Protein AF-A0A183GES8-F1 (afdb_monomer)

Foldseek 3Di:
DPDPPDDPPDVVVLVVVQVVVLVVLCVVVVNDVVVVDDSVVSCVVVVHDGVSVVVVVVVVVVVVVVVVVVVVPPD

Solvent-accessible surface area (backbone atoms only — not comparable to full-atom values): 4694 Å² total; per-residue (Å²): 143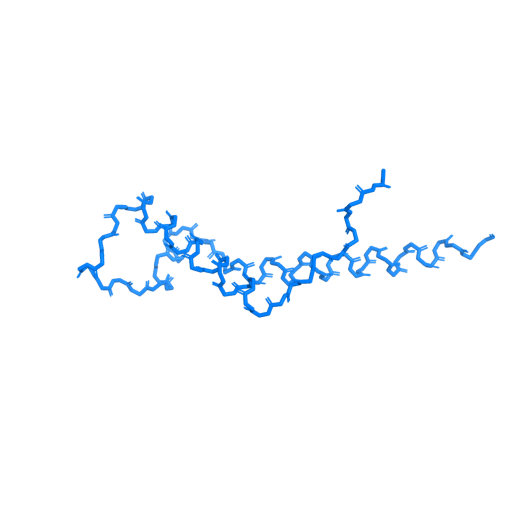,87,85,83,80,70,80,81,82,41,73,66,55,48,50,52,49,47,51,52,51,51,53,51,55,30,58,76,74,66,58,54,84,84,70,69,70,55,69,66,58,58,30,58,77,70,72,52,75,58,63,59,58,54,50,51,50,51,50,51,51,49,50,53,50,55,53,51,54,60,63,69,69,74,122

Sequence (75 aa):
MYGTECWPATKEVETRLSVMEMKMLRWMVGVTPMDSIRNDAIRQTFGVAPIVDKMREARLRLYGHVLRWKGDSVR

Structure (mmCIF, N/CA/C/O backbone):
data_AF-A0A183GES8-F1
#
_entry.id   AF-A0A183GES8-F1
#
loop_
_atom_site.group_PDB
_atom_site.id
_atom_site.type_symbol
_atom_site.label_atom_id
_atom_site.label_alt_id
_atom_site.label_comp_id
_atom_site.label_asym_id
_atom_site.label_entity_id
_atom_site.label_seq_id
_atom_site.pdbx_PDB_ins_code
_atom_site.Cartn_x
_atom_site.Cartn_y
_atom_site.Cartn_z
_atom_site.occupancy
_atom_site.B_iso_or_equiv
_atom_site.auth_seq_id
_atom_site.auth_comp_id
_atom_site.auth_asym_id
_atom_site.auth_atom_id
_atom_site.pdbx_PDB_model_num
ATOM 1 N N . MET A 1 1 ? 8.195 15.006 -21.846 1.00 55.94 1 MET A N 1
ATOM 2 C CA . MET A 1 1 ? 8.827 13.727 -21.452 1.00 55.94 1 MET A CA 1
ATOM 3 C C . MET A 1 1 ? 10.087 14.038 -20.654 1.00 55.94 1 MET A C 1
ATOM 5 O O . MET A 1 1 ? 11.150 14.126 -21.237 1.00 55.94 1 MET A O 1
ATOM 9 N N . TYR A 1 2 ? 9.969 14.305 -19.354 1.00 42.75 2 TYR A N 1
ATOM 10 C CA . TYR A 1 2 ? 11.121 14.522 -18.467 1.00 42.75 2 TYR A CA 1
ATOM 11 C C . TYR A 1 2 ? 10.641 14.201 -17.047 1.00 42.75 2 TYR A C 1
ATOM 13 O O . TYR A 1 2 ? 9.819 14.940 -16.514 1.00 42.75 2 TYR A O 1
ATOM 21 N N . GLY A 1 3 ? 11.058 13.068 -16.475 1.00 50.25 3 GLY A N 1
ATOM 22 C CA . GLY A 1 3 ? 10.826 12.777 -15.050 1.00 50.25 3 GLY A CA 1
ATOM 23 C C . GLY A 1 3 ? 10.044 11.512 -14.682 1.00 50.25 3 GLY A C 1
ATOM 24 O O . GLY A 1 3 ? 9.644 11.389 -13.530 1.00 50.25 3 GLY A O 1
ATOM 25 N N . THR A 1 4 ? 9.819 10.560 -15.593 1.00 43.66 4 THR A N 1
ATOM 26 C CA . THR A 1 4 ? 9.211 9.252 -15.239 1.00 43.66 4 THR A CA 1
ATOM 27 C C . THR A 1 4 ? 10.206 8.092 -15.233 1.00 43.66 4 THR A C 1
ATOM 29 O O . THR A 1 4 ? 9.806 6.936 -15.103 1.00 43.66 4 THR A O 1
ATOM 32 N N . GLU A 1 5 ? 11.500 8.372 -15.371 1.00 44.81 5 GLU A N 1
ATOM 33 C CA . GLU A 1 5 ? 12.536 7.353 -15.248 1.00 44.81 5 GLU A CA 1
ATOM 34 C C . GLU A 1 5 ? 12.708 6.993 -13.770 1.00 44.81 5 GLU A C 1
ATOM 36 O O . GLU A 1 5 ? 13.212 7.779 -12.977 1.00 44.81 5 GLU A O 1
ATOM 41 N N . CYS A 1 6 ? 12.221 5.801 -13.416 1.00 57.97 6 CYS A N 1
ATOM 42 C CA . CYS A 1 6 ? 12.562 5.041 -12.217 1.00 57.97 6 CYS A CA 1
ATOM 43 C C . CYS A 1 6 ? 12.661 5.840 -10.909 1.00 57.97 6 CYS A C 1
ATOM 45 O O . CYS A 1 6 ? 13.750 6.164 -10.440 1.00 57.97 6 CYS A O 1
ATOM 47 N N . TRP A 1 7 ? 11.535 5.983 -10.204 1.00 53.62 7 TRP A N 1
ATOM 48 C CA . TRP A 1 7 ? 11.618 6.032 -8.744 1.00 53.62 7 TRP A CA 1
ATOM 49 C C . TRP A 1 7 ? 12.394 4.793 -8.271 1.00 53.62 7 TRP A C 1
ATOM 51 O O . TRP A 1 7 ? 11.965 3.675 -8.586 1.00 53.62 7 TRP A O 1
ATOM 61 N N . PRO A 1 8 ? 13.504 4.930 -7.522 1.00 58.34 8 PRO A N 1
ATOM 62 C CA . PRO A 1 8 ? 14.090 3.783 -6.860 1.00 58.34 8 PRO A CA 1
ATOM 63 C C . PRO A 1 8 ? 13.099 3.375 -5.772 1.00 58.34 8 PRO A C 1
ATOM 65 O O . PRO A 1 8 ? 13.031 3.975 -4.701 1.00 58.34 8 PRO A O 1
ATOM 68 N N . ALA A 1 9 ? 12.270 2.377 -6.072 1.00 65.62 9 ALA A N 1
ATOM 69 C CA . ALA A 1 9 ? 11.395 1.746 -5.097 1.00 65.62 9 ALA A CA 1
ATOM 70 C C . ALA A 1 9 ? 12.265 0.907 -4.153 1.00 65.62 9 ALA A C 1
ATOM 72 O O . ALA A 1 9 ? 12.334 -0.316 -4.250 1.00 65.62 9 ALA A O 1
ATOM 73 N N . THR A 1 10 ? 13.016 1.587 -3.288 1.00 80.00 10 THR A N 1
ATOM 74 C CA . THR A 1 10 ? 13.766 0.943 -2.220 1.00 80.00 10 THR A CA 1
ATOM 75 C C . THR A 1 10 ? 12.774 0.369 -1.211 1.00 80.00 10 THR A C 1
ATOM 77 O O . THR A 1 10 ? 11.667 0.888 -1.035 1.00 80.00 10 THR A O 1
ATOM 80 N N . LYS A 1 11 ? 13.172 -0.694 -0.502 1.00 81.19 11 LYS A N 1
ATOM 81 C CA . LYS A 1 11 ? 12.341 -1.300 0.555 1.00 81.19 11 LYS A CA 1
ATOM 82 C C . LYS A 1 11 ? 11.902 -0.280 1.612 1.00 81.19 11 LYS A C 1
ATOM 84 O O . LYS A 1 11 ? 10.825 -0.404 2.188 1.00 81.19 11 LYS A O 1
ATOM 89 N N . GLU A 1 12 ? 12.721 0.741 1.853 1.00 86.31 12 GLU A N 1
ATOM 90 C CA . GLU A 1 12 ? 12.406 1.839 2.766 1.00 86.31 12 GLU A CA 1
ATOM 91 C C . GLU A 1 12 ? 11.218 2.675 2.273 1.00 86.31 12 GLU A C 1
ATOM 93 O O . GLU A 1 12 ? 10.310 2.963 3.050 1.00 86.31 12 GLU A O 1
ATOM 98 N N . VAL A 1 13 ? 11.178 3.016 0.981 1.00 85.75 13 VAL A N 1
ATOM 99 C CA . VAL A 1 13 ? 10.054 3.747 0.379 1.00 85.75 13 VAL A CA 1
ATOM 100 C C . VAL A 1 13 ? 8.783 2.899 0.409 1.00 85.75 13 VAL A C 1
ATOM 102 O O . VAL A 1 13 ? 7.733 3.398 0.810 1.00 85.75 13 VAL A O 1
ATOM 105 N N . GLU A 1 14 ? 8.872 1.608 0.076 1.00 86.19 14 GLU A N 1
ATOM 106 C CA . GLU A 1 14 ? 7.733 0.678 0.156 1.00 86.19 14 GLU A CA 1
ATOM 107 C C . GLU A 1 14 ? 7.177 0.576 1.588 1.00 86.19 14 GLU A C 1
ATOM 109 O O . GLU A 1 14 ? 5.961 0.611 1.805 1.00 86.19 14 GLU A O 1
ATOM 114 N N . THR A 1 15 ? 8.065 0.528 2.585 1.00 89.56 15 THR A N 1
ATOM 115 C CA . THR A 1 15 ? 7.681 0.490 4.004 1.00 89.56 15 THR A CA 1
ATOM 116 C C . THR A 1 15 ? 7.030 1.803 4.439 1.00 89.56 15 THR A C 1
ATOM 118 O O . THR A 1 15 ? 5.971 1.785 5.067 1.00 89.56 15 THR A O 1
ATOM 121 N N . ARG A 1 16 ? 7.610 2.954 4.070 1.00 90.56 16 ARG A N 1
ATOM 122 C CA . ARG A 1 16 ? 7.042 4.278 4.378 1.00 90.56 16 ARG A CA 1
ATOM 123 C C . ARG A 1 16 ? 5.650 4.447 3.778 1.00 90.56 16 ARG A C 1
ATOM 125 O O . ARG A 1 16 ? 4.739 4.879 4.480 1.00 90.56 16 ARG A O 1
ATOM 132 N N . LEU A 1 17 ? 5.464 4.046 2.522 1.00 89.81 17 LEU A N 1
ATOM 133 C CA . LEU A 1 17 ? 4.164 4.090 1.853 1.00 89.81 17 LEU A CA 1
ATOM 134 C C . LEU A 1 17 ? 3.143 3.162 2.515 1.00 89.81 17 LEU A C 1
ATOM 136 O O . LEU A 1 17 ? 1.999 3.564 2.700 1.00 89.81 17 LEU A O 1
ATOM 140 N N . SER A 1 18 ? 3.558 1.971 2.952 1.00 89.38 18 SER A N 1
ATOM 141 C CA . SER A 1 18 ? 2.684 1.046 3.689 1.00 89.38 18 SER A CA 1
ATOM 142 C C . SER A 1 18 ? 2.219 1.625 5.031 1.00 89.38 18 SER A C 1
ATOM 144 O O . SER A 1 18 ? 1.065 1.447 5.422 1.00 89.38 18 SER A O 1
ATOM 146 N N . VAL A 1 19 ? 3.092 2.351 5.738 1.00 91.44 19 VAL A N 1
ATOM 147 C CA . VAL A 1 19 ? 2.731 3.048 6.986 1.00 91.44 19 VAL A CA 1
ATOM 148 C C . VAL A 1 19 ? 1.778 4.210 6.708 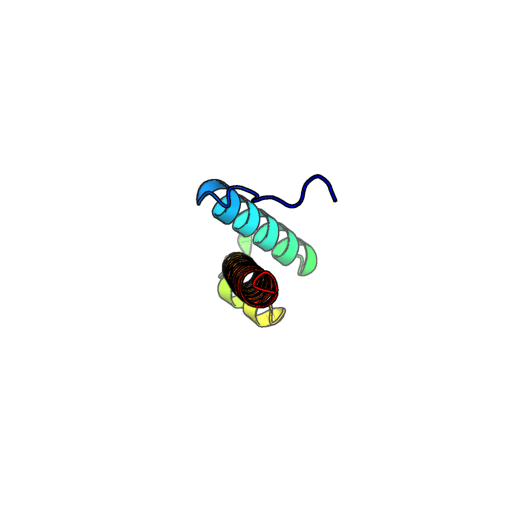1.00 91.44 19 VAL A C 1
ATOM 150 O O . VAL A 1 19 ? 0.793 4.375 7.429 1.00 91.44 19 VAL A O 1
ATOM 153 N N . MET A 1 20 ? 2.038 5.001 5.663 1.00 91.88 20 MET A N 1
ATOM 154 C CA . MET A 1 20 ? 1.162 6.108 5.266 1.00 91.88 20 MET A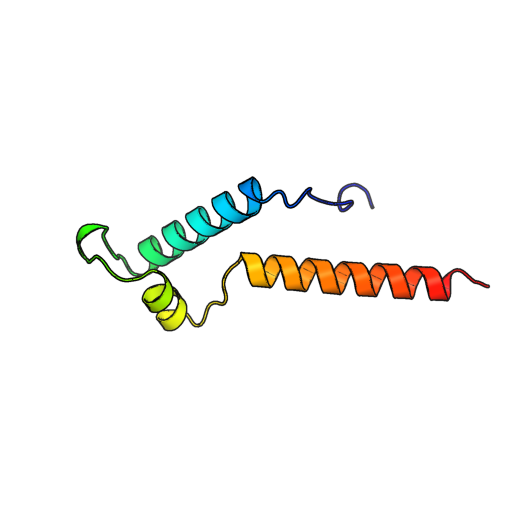 CA 1
ATOM 155 C C . MET A 1 20 ? -0.228 5.611 4.857 1.00 91.88 20 MET A C 1
ATOM 157 O O . MET A 1 20 ? -1.218 6.144 5.352 1.00 91.88 20 MET A O 1
ATOM 161 N N . GLU A 1 21 ? -0.310 4.560 4.035 1.00 91.81 21 GLU A N 1
ATOM 162 C CA . GLU A 1 21 ? -1.561 3.874 3.683 1.00 91.81 21 GLU A CA 1
ATOM 163 C C . GLU A 1 21 ? -2.329 3.501 4.952 1.00 91.81 21 GLU A C 1
ATOM 165 O O . GLU A 1 21 ? -3.467 3.925 5.142 1.00 91.81 21 GLU A O 1
ATOM 170 N N . MET A 1 22 ? -1.681 2.786 5.873 1.00 91.88 22 MET A N 1
ATOM 171 C CA . MET A 1 22 ? -2.331 2.314 7.089 1.00 91.88 22 MET A CA 1
ATOM 172 C C . MET A 1 22 ? -2.826 3.453 7.984 1.00 91.88 22 MET A C 1
ATOM 174 O O . MET A 1 22 ? -3.901 3.356 8.579 1.00 91.88 22 MET A O 1
ATOM 178 N N . LYS A 1 23 ? -2.056 4.542 8.077 1.00 91.69 23 LYS A N 1
ATOM 179 C CA . LYS A 1 23 ? -2.435 5.737 8.837 1.00 91.69 23 LYS A CA 1
ATOM 180 C C . LYS A 1 23 ? -3.670 6.408 8.235 1.00 91.69 23 LYS A C 1
ATOM 182 O O . LYS A 1 23 ? -4.562 6.793 8.985 1.00 91.69 23 LYS A O 1
ATOM 187 N N . MET A 1 24 ? -3.747 6.506 6.908 1.00 92.19 24 MET A N 1
ATOM 188 C CA . MET A 1 24 ? -4.913 7.061 6.214 1.00 92.19 24 MET A CA 1
ATOM 189 C C . MET A 1 24 ? -6.144 6.166 6.365 1.00 92.19 24 MET A C 1
ATOM 191 O O . MET A 1 24 ? -7.209 6.663 6.713 1.00 92.19 24 MET A O 1
ATOM 195 N N . LEU A 1 25 ? -6.000 4.850 6.174 1.00 90.62 25 LEU A N 1
ATOM 196 C CA . LEU A 1 25 ? -7.106 3.902 6.342 1.00 90.62 25 LEU A CA 1
ATOM 197 C C . LEU A 1 25 ? -7.668 3.948 7.771 1.00 90.62 25 LEU A C 1
ATOM 199 O O . LEU A 1 25 ? -8.879 4.024 7.954 1.00 90.62 25 LEU A O 1
ATOM 203 N N . ARG A 1 26 ? -6.797 3.968 8.791 1.00 89.44 26 ARG A N 1
ATOM 204 C CA . ARG A 1 26 ? -7.215 4.097 10.198 1.00 89.44 26 ARG A CA 1
ATOM 205 C C . ARG A 1 26 ? -7.931 5.414 10.469 1.00 89.44 26 ARG A C 1
ATOM 207 O O . ARG A 1 26 ? -8.958 5.407 11.139 1.00 89.44 26 ARG A O 1
ATOM 214 N N . TRP A 1 27 ? -7.422 6.517 9.921 1.00 89.81 27 TRP A N 1
ATOM 215 C CA . TRP A 1 27 ? -8.059 7.824 10.059 1.00 89.81 27 TRP A CA 1
ATOM 216 C C . TRP A 1 27 ? -9.454 7.857 9.420 1.00 89.81 27 TRP A C 1
ATOM 218 O O . TRP A 1 27 ? -10.382 8.362 10.039 1.00 89.81 27 TRP A O 1
ATOM 228 N N . MET A 1 28 ? -9.635 7.248 8.243 1.00 89.06 28 MET A N 1
ATOM 229 C CA . MET A 1 28 ? -10.934 7.204 7.557 1.00 89.06 28 MET A CA 1
ATOM 230 C C . MET A 1 28 ? -11.999 6.383 8.295 1.00 89.06 28 MET A C 1
ATOM 232 O O . MET A 1 28 ? -13.167 6.750 8.255 1.00 89.06 28 MET A O 1
ATOM 236 N N . VAL A 1 29 ? -11.624 5.292 8.972 1.00 88.31 29 VAL A N 1
ATOM 237 C CA . VAL A 1 29 ? -12.570 4.501 9.795 1.00 88.31 29 VAL A CA 1
ATOM 238 C C . VAL A 1 29 ? -12.749 5.108 11.191 1.00 88.31 29 VAL A C 1
ATOM 240 O O . VAL A 1 29 ? -13.648 4.714 11.924 1.00 88.31 29 VAL A O 1
ATOM 243 N N . GLY A 1 30 ? -11.898 6.059 11.589 1.00 87.81 30 GLY A N 1
ATOM 244 C CA . GLY A 1 30 ? -11.870 6.572 12.959 1.00 87.81 30 GLY A CA 1
ATOM 245 C C . GLY A 1 30 ? -11.335 5.556 13.975 1.00 87.81 30 GLY A C 1
ATOM 246 O O . GLY A 1 30 ? -11.652 5.650 15.156 1.00 87.81 30 GLY A O 1
ATOM 247 N N . VAL A 1 31 ? -10.530 4.583 13.531 1.00 83.56 31 VAL A N 1
ATOM 248 C CA . VAL A 1 31 ? -9.962 3.542 14.400 1.00 83.56 31 VAL A CA 1
ATOM 249 C C . VAL A 1 31 ? -8.789 4.112 15.175 1.00 83.56 31 VAL A C 1
ATOM 251 O O . VAL A 1 31 ? -7.793 4.575 14.607 1.00 83.56 31 VAL A O 1
ATOM 254 N N . THR A 1 32 ? -8.884 4.019 16.491 1.00 79.31 32 THR A N 1
ATOM 255 C CA . THR A 1 32 ? -7.838 4.440 17.408 1.00 79.31 32 THR A CA 1
ATOM 256 C C . THR A 1 32 ? -6.800 3.327 17.598 1.00 79.31 32 THR A C 1
ATOM 258 O O . THR A 1 32 ? -7.065 2.147 17.352 1.00 79.31 32 THR A O 1
ATOM 261 N N . PRO A 1 33 ? -5.577 3.655 18.052 1.00 72.62 33 PRO A N 1
ATOM 262 C CA . PRO A 1 33 ? -4.587 2.642 18.419 1.00 72.62 33 PRO A CA 1
ATOM 263 C C . PRO A 1 33 ? -5.059 1.682 19.526 1.00 72.62 33 PRO A C 1
ATOM 265 O O . PRO A 1 33 ? -4.540 0.572 19.613 1.00 72.62 33 PRO A O 1
ATOM 268 N N . MET A 1 34 ? -6.038 2.087 20.346 1.00 80.31 34 MET A N 1
ATOM 269 C CA . MET A 1 34 ? -6.586 1.272 21.438 1.00 80.31 34 MET A CA 1
ATOM 270 C C . MET A 1 34 ? -7.433 0.104 20.934 1.00 80.31 34 MET A C 1
ATOM 272 O O . MET A 1 34 ? -7.470 -0.940 21.577 1.00 80.31 34 MET A O 1
ATOM 276 N N . ASP A 1 35 ? -8.043 0.237 19.755 1.00 78.56 35 ASP A N 1
ATOM 277 C CA . ASP A 1 35 ? -8.921 -0.794 19.199 1.00 78.56 35 ASP A CA 1
ATOM 278 C C . ASP A 1 35 ? -8.152 -2.065 18.789 1.00 78.56 35 ASP A C 1
ATOM 280 O O . ASP A 1 35 ? -8.760 -3.096 18.512 1.00 78.56 35 ASP A O 1
ATOM 284 N N . SER A 1 36 ? -6.810 -2.009 18.728 1.00 77.75 36 SER A N 1
ATOM 285 C CA . SER A 1 36 ? -5.914 -3.140 18.422 1.00 77.75 36 SER A CA 1
ATOM 286 C C . SER A 1 36 ? -6.325 -3.954 17.178 1.00 77.75 36 SER A C 1
ATOM 288 O O . SER A 1 36 ? -6.030 -5.142 17.035 1.00 77.75 36 SER A O 1
ATOM 290 N N . ILE A 1 37 ? -7.020 -3.308 16.237 1.00 82.81 37 ILE A N 1
ATOM 291 C CA . ILE A 1 37 ? -7.527 -3.958 15.029 1.00 82.81 37 ILE A CA 1
ATOM 292 C C . ILE A 1 37 ? -6.345 -4.297 14.124 1.00 82.81 37 ILE A C 1
ATOM 294 O O . ILE A 1 37 ? -5.497 -3.442 13.835 1.00 82.81 37 ILE A O 1
ATOM 298 N N . ARG A 1 38 ? -6.300 -5.551 13.657 1.00 87.00 38 ARG A N 1
ATOM 299 C CA . ARG A 1 38 ? -5.284 -6.022 12.709 1.00 87.00 38 ARG A CA 1
ATOM 300 C C . ARG A 1 38 ? -5.327 -5.197 11.430 1.00 87.00 38 ARG A C 1
ATOM 302 O O . ARG A 1 38 ? -6.3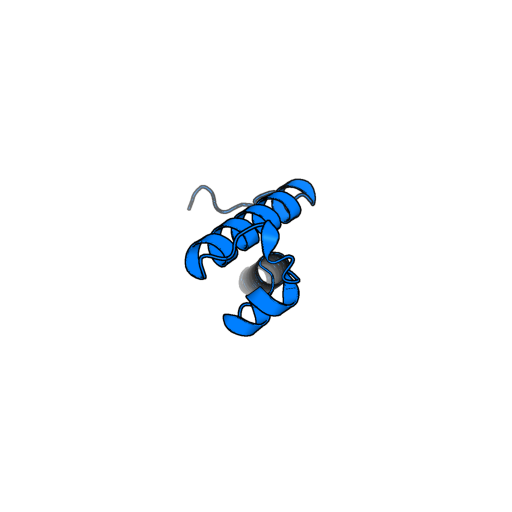96 -4.914 10.894 1.00 87.00 38 ARG A O 1
ATOM 309 N N . ASN A 1 39 ? -4.148 -4.872 10.907 1.00 85.50 39 ASN A N 1
ATOM 310 C CA . ASN A 1 39 ? -4.034 -4.079 9.688 1.00 85.50 39 AS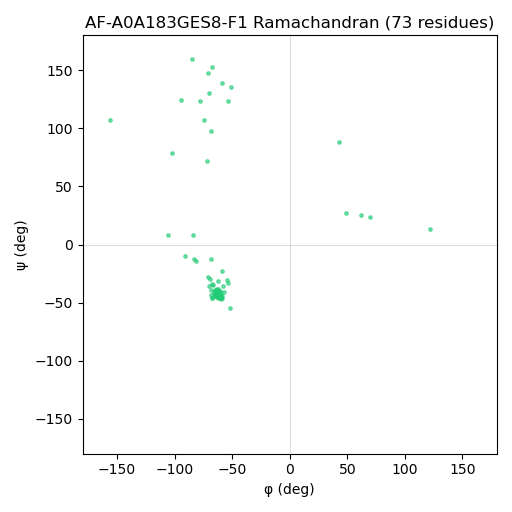N A CA 1
ATOM 311 C C . ASN A 1 39 ? -4.756 -4.733 8.495 1.00 85.50 39 ASN A C 1
ATOM 313 O O . ASN A 1 39 ? -5.386 -4.041 7.700 1.00 85.50 39 ASN A O 1
ATOM 317 N N . ASP A 1 40 ? -4.724 -6.064 8.415 1.00 86.06 40 ASP A N 1
ATOM 318 C CA . ASP A 1 40 ? -5.377 -6.822 7.344 1.00 86.06 40 ASP A CA 1
ATOM 319 C C . ASP A 1 40 ? -6.903 -6.740 7.409 1.00 86.06 40 ASP A C 1
ATOM 321 O O . ASP A 1 40 ? -7.552 -6.662 6.371 1.00 86.06 40 ASP A O 1
ATOM 325 N N . ALA A 1 41 ? -7.480 -6.669 8.614 1.00 88.00 41 ALA A N 1
ATOM 326 C CA . ALA A 1 41 ? -8.921 -6.498 8.781 1.00 88.00 41 ALA A CA 1
ATOM 327 C C . ALA A 1 41 ? -9.377 -5.129 8.253 1.00 88.00 41 ALA A C 1
ATOM 329 O O . ALA A 1 41 ? -10.359 -5.049 7.524 1.00 88.00 41 ALA A O 1
ATOM 330 N N . ILE A 1 42 ? -8.620 -4.062 8.532 1.00 87.56 42 ILE A N 1
ATOM 331 C CA . ILE A 1 42 ? -8.917 -2.718 8.009 1.00 87.56 42 ILE A CA 1
ATOM 332 C C . ILE A 1 42 ? -8.774 -2.689 6.478 1.00 87.56 42 ILE A C 1
ATOM 334 O O . ILE A 1 42 ? -9.586 -2.088 5.782 1.00 87.56 42 ILE A O 1
ATOM 338 N N . ARG A 1 43 ? -7.771 -3.366 5.910 1.00 89.19 43 ARG A N 1
ATOM 339 C CA . ARG A 1 43 ? -7.658 -3.474 4.445 1.00 89.19 43 ARG A CA 1
ATOM 340 C C . ARG A 1 43 ? -8.831 -4.234 3.833 1.00 89.19 43 ARG A C 1
ATOM 342 O O . ARG A 1 43 ? -9.355 -3.808 2.806 1.00 89.19 43 ARG A O 1
ATOM 349 N N . GLN A 1 44 ? -9.279 -5.305 4.487 1.00 88.62 44 GLN A N 1
ATOM 350 C CA . GLN A 1 44 ? -10.434 -6.085 4.055 1.00 88.62 44 GLN A CA 1
ATOM 351 C C . GLN A 1 44 ? -11.726 -5.261 4.088 1.00 88.62 44 GLN A C 1
ATOM 353 O O . GLN A 1 44 ? -12.500 -5.346 3.139 1.00 88.62 44 GLN A O 1
ATOM 358 N N . THR A 1 45 ? -11.935 -4.414 5.105 1.00 87.81 45 THR A N 1
ATOM 359 C CA . THR A 1 45 ? -13.128 -3.550 5.170 1.00 87.81 45 THR A CA 1
ATOM 360 C C . THR A 1 45 ? -13.203 -2.554 4.015 1.00 87.81 45 THR A C 1
ATOM 362 O O . THR A 1 45 ? -14.296 -2.234 3.565 1.00 87.81 45 THR A O 1
ATOM 365 N N . PHE A 1 46 ? -12.059 -2.091 3.502 1.00 85.50 46 PHE A N 1
ATOM 366 C CA . PHE A 1 46 ? -12.015 -1.212 2.328 1.00 85.50 46 PHE A CA 1
ATOM 367 C C . PHE A 1 46 ? -11.885 -1.961 0.994 1.00 85.50 46 PHE A C 1
ATOM 369 O O . PHE A 1 46 ? -11.972 -1.335 -0.060 1.00 85.50 46 PHE A O 1
ATOM 376 N N . GLY A 1 47 ? -11.631 -3.273 1.011 1.00 88.69 47 GLY A N 1
ATOM 377 C CA . GLY A 1 47 ? -11.313 -4.043 -0.195 1.00 88.69 47 GLY A CA 1
ATOM 378 C C . GLY A 1 47 ?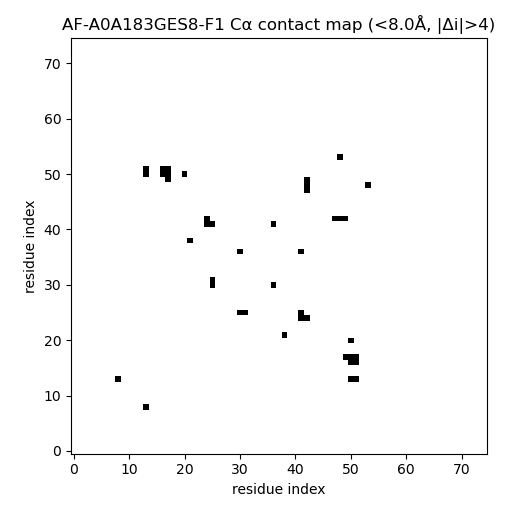 -10.028 -3.581 -0.897 1.00 88.69 47 GLY A C 1
ATOM 379 O O . GLY A 1 47 ? -9.891 -3.749 -2.108 1.00 88.69 47 GLY A O 1
ATOM 380 N N . VAL A 1 48 ? -9.094 -2.967 -0.161 1.00 88.19 48 VAL A N 1
ATOM 381 C CA . VAL A 1 48 ? -7.863 -2.394 -0.725 1.00 88.19 48 VAL A CA 1
ATOM 382 C C . VAL A 1 48 ? -6.729 -3.412 -0.636 1.00 88.19 48 VAL A C 1
ATOM 384 O O . VAL A 1 48 ? -6.396 -3.903 0.443 1.00 88.19 48 VAL A O 1
ATOM 387 N N . ALA A 1 49 ? -6.116 -3.716 -1.781 1.00 89.38 49 ALA A N 1
ATOM 388 C CA . ALA A 1 49 ? -4.880 -4.492 -1.831 1.00 89.38 49 ALA A CA 1
ATOM 389 C C . ALA A 1 49 ? -3.701 -3.657 -1.297 1.00 89.38 49 ALA A C 1
ATOM 391 O O . ALA A 1 49 ? -3.688 -2.447 -1.529 1.00 89.38 49 ALA A O 1
ATOM 392 N N . PRO A 1 50 ? -2.693 -4.273 -0.651 1.00 89.06 50 PRO A N 1
ATOM 393 C CA . PRO A 1 50 ? -1.527 -3.558 -0.146 1.00 89.06 50 PRO A CA 1
ATOM 394 C C . PRO A 1 50 ? -0.874 -2.674 -1.213 1.00 89.06 50 PRO A C 1
ATOM 396 O O . PRO A 1 50 ? -0.631 -3.113 -2.342 1.00 89.06 50 PRO A O 1
ATOM 399 N N . ILE A 1 51 ? -0.520 -1.441 -0.846 1.00 88.12 51 ILE A N 1
ATOM 400 C CA . ILE A 1 51 ? 0.128 -0.495 -1.766 1.00 88.12 51 ILE A CA 1
ATOM 401 C C . ILE A 1 51 ? 1.389 -1.064 -2.434 1.00 88.12 51 ILE A C 1
ATOM 403 O O . ILE A 1 51 ? 1.648 -0.788 -3.603 1.00 88.12 51 ILE A O 1
ATOM 407 N N . VAL A 1 52 ? 2.135 -1.921 -1.734 1.00 87.56 52 VAL A N 1
ATOM 408 C CA . VAL A 1 52 ? 3.325 -2.599 -2.271 1.00 87.56 52 VAL A CA 1
ATOM 409 C C . VAL A 1 52 ? 2.975 -3.496 -3.461 1.00 87.56 52 VAL A C 1
ATOM 411 O O . VAL A 1 52 ? 3.690 -3.490 -4.465 1.00 87.56 52 VAL A O 1
ATOM 414 N N . ASP A 1 53 ? 1.850 -4.209 -3.405 1.00 89.31 53 ASP A N 1
ATOM 415 C CA . ASP A 1 53 ? 1.398 -5.061 -4.507 1.00 89.31 53 ASP A CA 1
ATOM 416 C C . ASP A 1 53 ? 0.976 -4.219 -5.711 1.00 89.31 53 ASP A C 1
ATOM 418 O O . ASP A 1 53 ? 1.327 -4.539 -6.849 1.00 89.31 53 ASP A O 1
ATOM 422 N N . LYS A 1 54 ? 0.315 -3.080 -5.472 1.00 87.69 54 LYS A N 1
ATOM 423 C CA . LYS A 1 54 ? -0.019 -2.110 -6.526 1.00 87.69 54 LYS A CA 1
ATOM 424 C C . LYS A 1 54 ? 1.221 -1.497 -7.168 1.00 87.69 54 LYS A C 1
ATOM 426 O O . LYS A 1 54 ? 1.275 -1.363 -8.391 1.00 87.69 54 LYS A O 1
ATOM 431 N N . MET A 1 55 ? 2.244 -1.180 -6.377 1.00 85.50 55 MET A N 1
ATOM 432 C CA . MET A 1 55 ? 3.532 -0.720 -6.900 1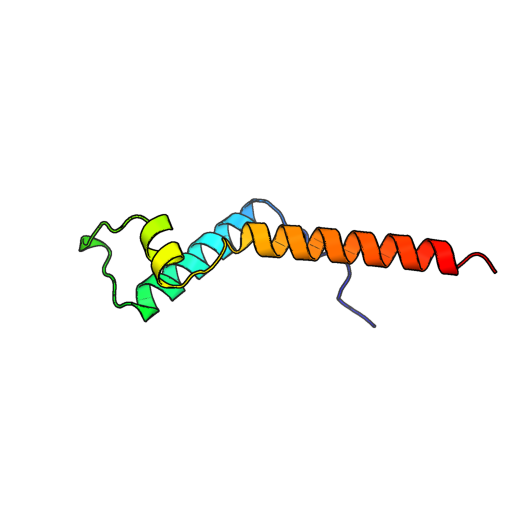.00 85.50 55 MET A CA 1
ATOM 433 C C . MET A 1 55 ? 4.207 -1.805 -7.738 1.00 85.50 55 MET A C 1
ATOM 435 O O . MET A 1 55 ? 4.710 -1.520 -8.825 1.00 85.50 55 MET A O 1
ATOM 439 N N . ARG A 1 56 ? 4.191 -3.060 -7.276 1.00 86.31 56 ARG A N 1
ATOM 440 C CA . ARG A 1 56 ? 4.732 -4.196 -8.028 1.00 86.31 56 ARG A CA 1
ATOM 441 C C . ARG A 1 56 ? 4.001 -4.394 -9.354 1.00 86.31 56 ARG A C 1
ATOM 443 O O . ARG A 1 56 ? 4.657 -4.570 -10.378 1.00 86.31 56 ARG A O 1
ATOM 450 N N . GLU A 1 57 ? 2.675 -4.322 -9.354 1.00 87.75 57 GLU A N 1
ATOM 451 C CA . GLU A 1 57 ? 1.854 -4.401 -10.562 1.00 87.75 57 GLU A CA 1
ATOM 452 C C . GLU A 1 57 ? 2.206 -3.277 -11.550 1.00 87.75 57 GLU A C 1
ATOM 454 O O . GLU A 1 57 ? 2.448 -3.541 -12.728 1.00 87.75 57 GLU A O 1
ATOM 459 N N . ALA A 1 58 ? 2.318 -2.034 -11.073 1.00 86.44 58 ALA A N 1
ATOM 460 C CA . ALA A 1 58 ? 2.712 -0.894 -11.899 1.00 86.44 58 ALA A CA 1
ATOM 461 C C . ALA A 1 58 ? 4.119 -1.064 -12.497 1.00 86.44 58 ALA A C 1
ATOM 463 O O . ALA A 1 58 ? 4.318 -0.790 -13.682 1.00 86.44 58 ALA A O 1
ATOM 464 N N . ARG A 1 59 ? 5.080 -1.587 -11.719 1.00 83.50 59 ARG A N 1
ATOM 465 C CA . ARG A 1 59 ? 6.427 -1.916 -12.217 1.00 83.50 59 ARG A CA 1
ATOM 466 C C . ARG A 1 59 ? 6.386 -2.966 -13.324 1.00 83.50 59 ARG A C 1
ATOM 468 O O . ARG A 1 59 ? 7.062 -2.804 -14.335 1.00 83.50 59 ARG A O 1
ATOM 475 N N . LEU A 1 60 ? 5.589 -4.021 -13.161 1.00 85.38 60 LEU A N 1
ATOM 476 C CA . LEU A 1 60 ? 5.443 -5.069 -14.177 1.00 85.38 60 LEU A CA 1
ATOM 477 C C . LEU A 1 60 ? 4.787 -4.538 -15.454 1.00 85.38 60 LEU A C 1
ATOM 479 O O . LEU A 1 60 ? 5.238 -4.857 -16.553 1.00 85.38 60 LEU A O 1
ATOM 483 N N . ARG A 1 61 ? 3.768 -3.682 -15.323 1.00 86.88 61 ARG A N 1
ATOM 484 C CA . ARG A 1 61 ? 3.154 -2.998 -16.468 1.00 86.88 61 ARG A CA 1
ATOM 485 C C . ARG A 1 61 ? 4.175 -2.127 -17.198 1.00 86.88 61 ARG A C 1
ATOM 487 O O . ARG A 1 61 ? 4.278 -2.231 -18.417 1.00 86.88 61 ARG A O 1
ATOM 494 N N . LEU A 1 62 ? 4.968 -1.334 -16.471 1.00 82.69 62 LEU A N 1
ATOM 495 C CA . LEU A 1 62 ? 6.040 -0.519 -17.051 1.00 82.69 62 LEU A CA 1
ATOM 496 C C . LEU A 1 62 ? 7.063 -1.387 -17.792 1.00 82.69 62 LEU A C 1
ATOM 498 O O . LEU A 1 62 ? 7.406 -1.085 -18.930 1.00 82.69 62 LEU A O 1
ATOM 502 N N . TYR A 1 63 ? 7.500 -2.492 -17.187 1.00 79.31 63 TYR A N 1
ATOM 503 C CA . TYR A 1 63 ? 8.418 -3.430 -17.831 1.00 79.31 63 TYR A CA 1
ATOM 504 C C . TYR A 1 63 ? 7.834 -4.001 -19.133 1.00 79.31 63 TYR A C 1
ATOM 506 O O . TYR A 1 63 ? 8.506 -4.005 -20.163 1.00 79.31 63 TYR A O 1
ATOM 514 N N . GLY A 1 64 ? 6.557 -4.395 -19.125 1.00 83.12 64 GLY A N 1
ATOM 515 C CA . GLY A 1 64 ? 5.847 -4.825 -20.331 1.00 83.12 64 GLY A CA 1
ATOM 516 C C . GLY A 1 64 ? 5.773 -3.737 -21.410 1.00 83.12 64 GLY A C 1
ATOM 517 O O . GLY A 1 64 ? 5.972 -4.032 -22.587 1.00 83.12 64 GLY A O 1
ATOM 518 N N . HIS A 1 65 ? 5.541 -2.478 -21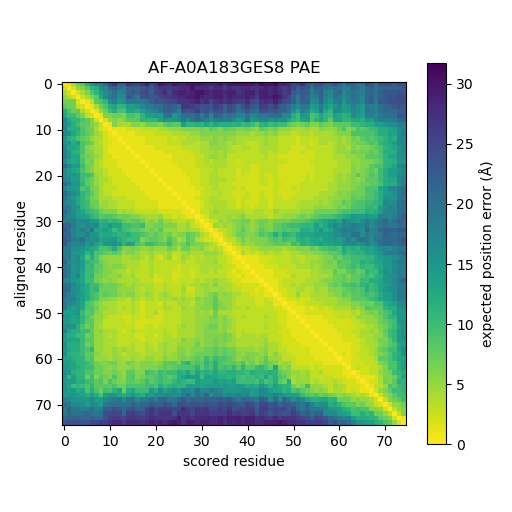.028 1.00 81.19 65 HIS A N 1
ATOM 519 C CA . HIS A 1 65 ? 5.564 -1.345 -21.958 1.00 81.19 65 HIS A CA 1
ATOM 520 C C . HIS A 1 65 ? 6.950 -1.127 -22.578 1.00 81.19 65 HIS A C 1
ATOM 522 O O . HIS A 1 65 ? 7.048 -0.978 -23.794 1.00 81.19 65 HIS A O 1
ATOM 528 N N . VAL A 1 66 ? 8.014 -1.167 -21.772 1.00 77.50 66 VAL A N 1
ATOM 529 C CA . VAL A 1 66 ? 9.402 -1.029 -22.248 1.00 77.50 66 VAL A CA 1
ATOM 530 C C . VAL A 1 66 ? 9.770 -2.158 -23.215 1.00 77.50 66 VAL A C 1
ATOM 532 O O . VAL A 1 66 ? 10.389 -1.907 -24.249 1.00 77.50 66 VAL A O 1
ATOM 535 N N . LEU A 1 67 ? 9.358 -3.396 -22.923 1.00 76.56 67 LEU A N 1
ATOM 536 C CA . LEU A 1 67 ? 9.600 -4.534 -23.810 1.00 76.56 67 LEU A CA 1
ATOM 537 C C . LEU A 1 67 ? 8.885 -4.397 -25.161 1.00 76.56 67 LEU A C 1
ATOM 539 O O . LEU A 1 67 ? 9.496 -4.677 -26.190 1.00 76.56 67 LEU A O 1
ATOM 543 N N . ARG A 1 68 ? 7.625 -3.939 -25.177 1.00 78.56 68 ARG A N 1
ATOM 544 C CA . ARG A 1 68 ? 6.881 -3.692 -26.428 1.00 78.56 68 ARG A CA 1
ATOM 545 C C . ARG A 1 68 ? 7.522 -2.581 -27.258 1.00 78.56 68 ARG A C 1
ATOM 547 O O . ARG A 1 68 ? 7.762 -2.776 -28.441 1.00 78.56 68 ARG A O 1
ATOM 554 N N . TRP A 1 69 ? 7.907 -1.476 -26.617 1.00 69.62 69 TRP A N 1
ATOM 555 C CA . TRP A 1 69 ? 8.598 -0.364 -27.278 1.00 69.62 69 TRP A CA 1
ATOM 556 C C . TRP A 1 69 ? 9.903 -0.791 -27.969 1.00 69.62 69 TRP A C 1
ATOM 558 O O . TRP A 1 69 ? 10.200 -0.361 -29.084 1.00 69.62 69 TRP A O 1
ATOM 568 N N . LYS A 1 70 ? 10.686 -1.671 -27.330 1.00 61.66 70 LYS A N 1
ATOM 569 C CA . LYS A 1 70 ? 11.929 -2.190 -27.919 1.00 61.66 70 LYS A CA 1
ATOM 570 C C . LYS A 1 70 ? 11.670 -3.116 -29.118 1.00 61.66 70 LYS A C 1
ATOM 572 O O . LYS A 1 70 ? 12.502 -3.160 -30.017 1.00 61.66 70 LYS A O 1
ATOM 577 N N . GLY A 1 71 ? 10.539 -3.824 -29.141 1.00 59.34 71 GLY A N 1
ATOM 578 C CA . GLY A 1 71 ? 10.116 -4.653 -30.276 1.00 59.34 71 GLY A CA 1
ATOM 579 C C . GLY A 1 71 ? 9.697 -3.837 -31.503 1.00 59.34 71 GLY A C 1
ATOM 580 O O . GLY A 1 71 ? 10.015 -4.227 -32.621 1.00 59.34 71 GLY A O 1
ATOM 581 N N . ASP A 1 72 ? 9.070 -2.677 -31.290 1.00 57.62 72 ASP A N 1
ATOM 582 C CA . ASP A 1 72 ? 8.620 -1.776 -32.364 1.00 57.62 72 ASP A CA 1
ATOM 583 C C . ASP A 1 72 ? 9.742 -0.879 -32.926 1.00 57.62 72 ASP A C 1
ATOM 585 O O . ASP A 1 72 ? 9.592 -0.290 -33.994 1.00 57.62 72 ASP A O 1
ATOM 589 N N . SER A 1 73 ? 10.887 -0.785 -32.236 1.00 56.66 73 SER A N 1
ATOM 590 C CA . SER A 1 73 ? 12.053 0.014 -32.663 1.00 56.66 73 SER A CA 1
ATOM 591 C C . SER A 1 73 ? 12.981 -0.713 -33.655 1.00 56.66 73 SER A C 1
ATOM 593 O O . SER A 1 73 ? 14.068 -0.220 -33.948 1.00 56.66 73 SER A O 1
ATOM 595 N N . VAL A 1 74 ? 12.582 -1.884 -34.166 1.00 54.16 74 VAL A N 1
ATOM 596 C CA . VAL A 1 74 ? 13.262 -2.581 -35.269 1.00 54.16 74 VAL A CA 1
ATOM 597 C C . VAL A 1 74 ? 12.459 -2.348 -36.551 1.00 54.16 74 VAL A C 1
ATOM 599 O O . VAL A 1 74 ? 11.682 -3.202 -36.975 1.00 54.16 74 VAL A O 1
ATOM 602 N N . ARG A 1 75 ? 12.618 -1.171 -37.158 1.00 46.31 75 ARG A N 1
ATOM 603 C CA . ARG A 1 75 ? 12.222 -0.913 -38.545 1.00 46.31 75 ARG A CA 1
ATOM 604 C C . ARG A 1 75 ? 13.160 0.092 -39.192 1.00 46.31 75 ARG A C 1
ATOM 606 O O . ARG A 1 75 ? 13.522 1.069 -38.504 1.00 46.31 75 ARG A O 1
#

Mean predicted aligned error: 9.19 Å

pLDDT: mean 79.36, std 13.79, range [42.75, 92.19]

Secondary structure (DSSP, 8-state):
--S-S-----HHHHHHHHHHHHHHHHHHHT--GGG---HHHHHHHHTPPPHHHHHHHHHHHHHHHHHHHHHHT--

Organism: He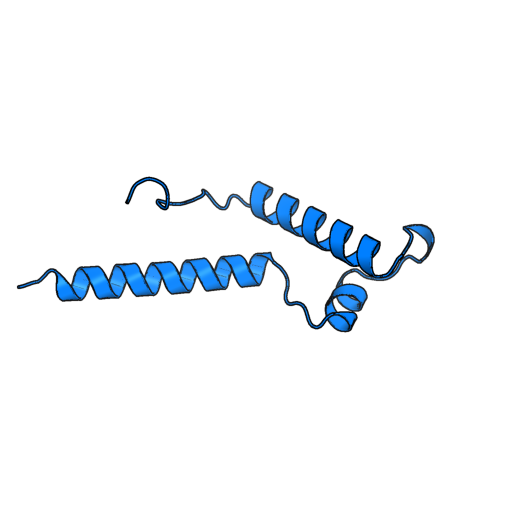ligmosomoides polygyrus (NCBI:txid6339)

Radius of gyration: 17.43 Å; Cα contacts (8 Å, |Δi|>4): 21; chains: 1; bounding box: 27×21×60 Å